Protein AF-A0A6B0GSR7-F1 (afdb_monomer)

Solvent-accessible surface area (backbone atoms only — not comparable to full-atom values): 5912 Å² total; per-residue (Å²): 140,74,85,78,80,79,63,86,74,67,84,73,48,64,22,47,52,44,49,49,55,50,51,63,72,41,44,71,61,50,71,72,44,55,73,72,54,35,59,56,53,57,53,46,54,59,42,24,59,81,37,13,78,63,29,48,80,53,43,91,80,49,49,64,62,48,34,51,53,37,30,51,52,56,48,52,56,50,48,55,54,50,51,57,51,48,53,53,49,52,53,52,48,54,54,55,64,70,72,68,73,136

Secondary structure (DSSP, 8-state):
-PPP---TTGGGSHHHHHHHHHHHHHHHHHHHS-HHHHHHHHHHHHHHHTTHHHHHTTTTT-SHHHHHHHHHHHHHHHHHHHHHHHHHHHHHHHHHHHT---

Nearest PDB structures (foldseek):
  7c61-assembly1_A  TM=3.006E-01  e=3.779E+00  Homo sapiens

Organism: NCBI:txid671145

Mean predicted aligned error: 10.05 Å

pLDDT: mean 81.15, std 16.08, range [39.75, 98.06]

Sequence (102 aa):
MTPENDDPTERTSDGTDAVRAVEDRWTPYRRALRRDDQYVFDRLFEYGEGHAAAIERLTHRSPVVPLFAAVDLEQEKRLDTLEARLDALEDDLNRTDGDGRP

Foldseek 3Di:
DDPDPPDPPPPLVQLLVLLVVVVVVCVVVLVPDDPVVNVVVVVLSVLSSVCSVVLNVVPPPHSPVVSVVSSVVVVVVVVVVVVVVVVVVVVVVCVVVVVPDD

Structure (mmCIF, N/CA/C/O backbone):
data_AF-A0A6B0GSR7-F1
#
_entry.id   AF-A0A6B0GSR7-F1
#
loop_
_atom_site.group_PDB
_atom_site.id
_atom_site.type_symbol
_atom_site.label_atom_id
_atom_site.label_alt_id
_atom_site.label_comp_id
_atom_site.label_asym_id
_atom_site.label_entity_id
_atom_site.label_seq_id
_atom_site.pdbx_PDB_ins_code
_atom_site.Cartn_x
_atom_site.Cartn_y
_atom_site.Cartn_z
_atom_site.occupancy
_atom_site.B_iso_or_equiv
_atom_site.auth_seq_id
_atom_site.auth_comp_id
_atom_site.auth_asym_id
_atom_site.auth_atom_id
_atom_site.pdbx_PDB_model_num
ATOM 1 N N . MET A 1 1 ? 12.811 -39.436 -28.121 1.00 39.75 1 MET A N 1
ATOM 2 C CA . MET A 1 1 ? 11.799 -38.951 -27.166 1.00 39.75 1 MET A CA 1
ATOM 3 C C . MET A 1 1 ? 12.378 -39.165 -25.780 1.00 39.75 1 MET A C 1
ATOM 5 O O . MET A 1 1 ? 12.241 -40.238 -25.212 1.00 39.75 1 MET A O 1
ATOM 9 N N . THR A 1 2 ? 13.178 -38.208 -25.331 1.00 41.84 2 THR A N 1
ATOM 1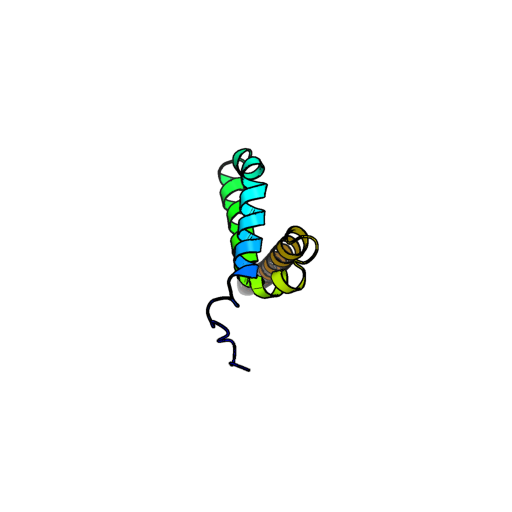0 C CA . THR A 1 2 ? 13.734 -38.147 -23.975 1.00 41.84 2 THR A CA 1
ATOM 11 C C . THR A 1 2 ? 12.823 -37.223 -23.173 1.00 41.84 2 THR A C 1
ATOM 13 O O . THR A 1 2 ? 12.408 -36.209 -23.735 1.00 41.84 2 THR A O 1
ATOM 16 N N . PRO A 1 3 ? 12.461 -37.554 -21.923 1.00 55.19 3 PRO A N 1
ATOM 17 C CA . PRO A 1 3 ? 11.730 -36.614 -21.096 1.00 55.19 3 PRO A CA 1
ATOM 18 C C . PRO A 1 3 ? 12.701 -35.492 -20.724 1.00 55.19 3 PRO A C 1
ATOM 20 O O . PRO A 1 3 ? 13.772 -35.742 -20.170 1.00 55.19 3 PRO A O 1
ATOM 23 N N . GLU A 1 4 ? 12.351 -34.278 -21.130 1.00 52.06 4 GLU A N 1
ATOM 24 C CA . GLU A 1 4 ? 13.010 -33.050 -20.709 1.00 52.06 4 GLU A CA 1
ATOM 25 C C . GLU A 1 4 ? 12.795 -32.932 -19.197 1.00 52.06 4 GLU A C 1
ATOM 27 O O . GLU A 1 4 ? 11.662 -32.980 -18.712 1.00 52.06 4 GLU A O 1
ATOM 32 N N . ASN A 1 5 ? 13.896 -32.915 -18.449 1.00 53.47 5 ASN A N 1
ATOM 33 C CA . ASN A 1 5 ? 13.876 -32.618 -17.027 1.00 53.47 5 ASN A CA 1
ATOM 34 C C . ASN A 1 5 ? 13.455 -31.154 -16.880 1.00 53.47 5 ASN A C 1
ATOM 36 O O . ASN A 1 5 ? 14.286 -30.272 -17.077 1.00 53.47 5 ASN A O 1
ATOM 40 N N . ASP A 1 6 ? 12.191 -30.914 -16.537 1.00 54.47 6 ASP A N 1
ATOM 41 C CA . ASP A 1 6 ? 11.772 -29.644 -15.947 1.00 54.47 6 ASP A CA 1
ATOM 42 C C . ASP A 1 6 ? 12.551 -29.474 -14.634 1.00 54.47 6 ASP A C 1
ATOM 44 O O . ASP A 1 6 ? 12.317 -30.204 -13.664 1.00 54.47 6 ASP A O 1
ATOM 48 N N . ASP A 1 7 ? 13.504 -28.544 -14.617 1.00 55.09 7 ASP A N 1
ATOM 49 C CA . ASP A 1 7 ? 14.213 -28.147 -13.407 1.00 55.09 7 ASP A CA 1
ATOM 50 C C . ASP A 1 7 ? 13.221 -27.443 -12.457 1.00 55.09 7 ASP A C 1
ATOM 52 O O . ASP A 1 7 ? 12.643 -26.413 -12.817 1.00 55.09 7 ASP A O 1
ATOM 56 N N . PRO A 1 8 ? 12.966 -27.960 -11.239 1.00 50.28 8 PRO A N 1
ATOM 57 C CA . PRO A 1 8 ? 11.966 -27.385 -10.337 1.00 50.28 8 PRO A CA 1
ATOM 58 C C . PRO A 1 8 ? 12.340 -25.989 -9.803 1.00 50.28 8 PRO A C 1
ATOM 60 O O . PRO A 1 8 ? 11.519 -25.362 -9.134 1.00 50.28 8 PRO A O 1
ATOM 63 N N . THR A 1 9 ? 13.544 -25.491 -10.094 1.00 52.56 9 THR A N 1
ATOM 64 C CA . THR A 1 9 ? 14.050 -24.185 -9.650 1.00 52.56 9 THR A CA 1
ATOM 65 C C . THR A 1 9 ? 13.671 -23.008 -10.557 1.00 52.56 9 THR A C 1
ATOM 67 O O . THR A 1 9 ? 13.717 -21.870 -10.094 1.00 52.56 9 THR A O 1
ATOM 70 N N . GLU A 1 10 ? 13.230 -23.240 -11.799 1.00 46.50 10 GLU A N 1
ATOM 71 C CA . GLU A 1 10 ? 12.897 -22.157 -12.746 1.00 46.50 10 GLU A CA 1
ATOM 72 C C . GLU A 1 10 ? 11.502 -21.534 -12.535 1.00 46.50 10 GLU A C 1
ATOM 74 O O . GLU A 1 10 ? 11.256 -20.410 -12.965 1.00 46.50 10 GLU A O 1
ATOM 79 N N . ARG A 1 11 ? 10.578 -22.201 -11.827 1.00 50.41 11 ARG A N 1
ATOM 80 C CA . ARG A 1 11 ? 9.168 -21.754 -11.726 1.00 50.41 11 ARG A CA 1
ATOM 81 C C . ARG A 1 11 ? 8.867 -20.667 -10.687 1.00 50.41 11 ARG A C 1
ATOM 83 O O . ARG A 1 11 ? 7.708 -20.293 -10.543 1.00 50.41 11 ARG A O 1
ATOM 90 N N . THR A 1 12 ? 9.860 -20.168 -9.954 1.00 53.03 12 THR A N 1
ATOM 91 C CA . THR A 1 12 ? 9.637 -19.183 -8.871 1.00 53.03 12 THR A CA 1
ATOM 92 C C . THR A 1 12 ? 10.370 -17.854 -9.071 1.00 53.03 12 THR A C 1
ATOM 94 O O . THR A 1 12 ? 10.227 -16.958 -8.242 1.00 53.03 12 THR A O 1
ATOM 97 N N . SER A 1 13 ? 11.153 -17.711 -10.147 1.00 60.41 13 SER A N 1
ATOM 98 C CA . SER A 1 13 ? 12.024 -16.543 -10.370 1.00 60.41 13 SER A CA 1
ATOM 99 C C . SER A 1 13 ? 11.315 -15.382 -11.076 1.00 60.41 13 SER A C 1
ATOM 101 O O . SER A 1 13 ? 11.537 -14.224 -10.730 1.00 60.41 13 SER A O 1
ATOM 103 N N . ASP A 1 14 ? 10.402 -15.673 -12.006 1.00 67.81 14 ASP A N 1
ATOM 104 C CA . ASP A 1 14 ? 9.953 -14.693 -13.008 1.00 67.81 14 ASP A CA 1
ATOM 105 C C . ASP A 1 14 ? 9.172 -13.506 -12.404 1.00 67.81 14 ASP A C 1
ATOM 107 O O . ASP A 1 14 ? 9.377 -12.347 -12.769 1.00 67.81 14 ASP A O 1
ATOM 111 N N . GLY A 1 15 ? 8.328 -13.760 -11.397 1.00 66.25 15 GLY A N 1
ATOM 112 C CA . GLY A 1 15 ? 7.581 -12.709 -10.697 1.00 66.25 15 GLY A CA 1
ATOM 113 C C . GLY A 1 15 ? 8.454 -11.792 -9.827 1.00 66.25 15 GLY A C 1
ATOM 114 O O . GLY A 1 15 ? 8.297 -10.573 -9.867 1.00 66.25 15 GLY A O 1
ATOM 115 N N . THR A 1 16 ? 9.396 -12.351 -9.063 1.00 80.25 16 THR A N 1
ATOM 116 C CA . THR A 1 16 ? 10.326 -11.568 -8.224 1.00 80.25 16 THR A CA 1
ATOM 117 C C . THR A 1 16 ? 11.305 -10.777 -9.087 1.00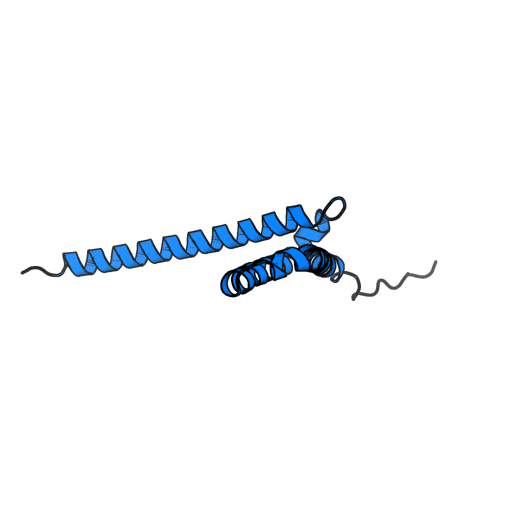 80.25 16 THR A C 1
ATOM 119 O O . THR A 1 16 ? 11.603 -9.618 -8.797 1.00 80.25 16 THR A O 1
ATOM 122 N N . ASP A 1 17 ? 11.766 -11.368 -10.189 1.00 82.88 17 ASP A N 1
ATOM 123 C CA . ASP A 1 17 ? 12.640 -10.690 -11.142 1.00 82.88 17 ASP A CA 1
ATOM 124 C C . ASP A 1 17 ? 11.908 -9.547 -11.860 1.00 82.88 17 ASP A C 1
ATOM 126 O O . ASP A 1 17 ? 12.487 -8.479 -12.070 1.00 82.88 17 ASP A O 1
ATOM 130 N N . ALA A 1 18 ? 10.608 -9.698 -12.137 1.00 81.44 18 ALA A N 1
ATOM 131 C CA . ALA A 1 18 ? 9.778 -8.610 -12.646 1.00 81.44 18 ALA A CA 1
ATOM 132 C C . ALA A 1 18 ? 9.638 -7.450 -11.641 1.00 81.44 18 ALA A C 1
ATOM 134 O O . ALA A 1 18 ? 9.703 -6.288 -12.048 1.00 81.44 18 ALA A O 1
ATOM 135 N N . VAL A 1 19 ? 9.485 -7.735 -10.342 1.00 84.25 19 VAL A N 1
ATOM 136 C CA . VAL A 1 19 ? 9.439 -6.704 -9.287 1.00 84.25 19 VAL A CA 1
ATOM 137 C C . VAL A 1 19 ? 10.767 -5.948 -9.211 1.00 84.25 19 VAL A C 1
ATOM 139 O O . VAL A 1 19 ? 10.766 -4.717 -9.276 1.00 84.25 19 VAL A O 1
ATOM 142 N N . ARG A 1 20 ? 11.897 -6.665 -9.188 1.00 86.06 20 ARG A N 1
ATOM 143 C CA . ARG A 1 20 ? 13.246 -6.067 -9.199 1.00 86.06 20 ARG A CA 1
ATOM 144 C C . ARG A 1 20 ? 13.493 -5.208 -10.434 1.00 86.06 20 ARG A C 1
ATOM 146 O O . ARG A 1 20 ? 14.001 -4.098 -10.326 1.00 86.06 20 ARG A O 1
ATOM 153 N N . ALA A 1 21 ? 13.067 -5.672 -11.609 1.00 86.31 21 ALA A N 1
ATOM 154 C CA . ALA A 1 21 ? 13.194 -4.906 -12.845 1.00 86.31 21 ALA A CA 1
ATOM 155 C C . ALA A 1 21 ? 12.404 -3.584 -12.798 1.00 86.31 21 ALA A C 1
ATOM 157 O O . ALA A 1 21 ? 12.834 -2.573 -13.367 1.00 86.31 21 ALA A O 1
ATOM 158 N N . VAL A 1 22 ? 11.251 -3.562 -12.117 1.00 86.12 22 VAL A N 1
ATOM 159 C CA . VAL A 1 22 ? 10.525 -2.313 -11.860 1.00 86.12 22 VAL A CA 1
ATOM 160 C C . VAL A 1 22 ? 11.272 -1.457 -10.837 1.00 86.12 22 VAL A C 1
ATOM 162 O O . VAL A 1 22 ? 11.451 -0.270 -11.093 1.00 86.12 22 VAL A O 1
ATOM 165 N N . GLU A 1 23 ? 11.754 -2.023 -9.734 1.00 89.38 23 GLU A N 1
ATOM 166 C CA . GLU A 1 23 ? 12.510 -1.293 -8.705 1.00 89.38 23 GLU A CA 1
ATOM 167 C C . GLU A 1 23 ? 13.739 -0.574 -9.288 1.00 89.38 23 GLU A C 1
ATOM 169 O O . GLU A 1 23 ? 13.908 0.643 -9.129 1.00 89.38 23 GLU A O 1
ATOM 174 N N . ASP A 1 24 ? 14.538 -1.289 -10.082 1.00 90.62 24 ASP A N 1
ATOM 175 C CA . ASP A 1 24 ? 15.718 -0.755 -10.762 1.00 90.62 24 ASP A CA 1
ATOM 176 C C . ASP A 1 24 ? 15.365 0.447 -11.646 1.00 90.62 24 ASP A C 1
ATOM 178 O O . ASP A 1 24 ? 16.035 1.488 -11.612 1.00 90.62 24 ASP A O 1
ATOM 182 N N . ARG A 1 25 ? 14.256 0.356 -12.392 1.00 90.50 25 ARG A N 1
ATOM 183 C CA . ARG A 1 25 ? 13.781 1.438 -13.267 1.00 90.50 25 ARG A CA 1
ATOM 184 C C . ARG A 1 25 ? 13.406 2.702 -12.489 1.00 90.50 25 ARG A C 1
ATOM 186 O O . ARG A 1 25 ? 13.526 3.803 -13.029 1.00 90.50 25 ARG A O 1
ATOM 193 N N . TRP A 1 26 ? 12.968 2.566 -11.239 1.00 92.94 26 TRP A N 1
ATOM 194 C CA . TRP A 1 26 ? 12.548 3.683 -10.389 1.00 92.94 26 TRP A CA 1
ATOM 195 C C . TRP A 1 26 ? 13.659 4.223 -9.480 1.00 92.94 26 TRP A C 1
ATOM 197 O O . TRP A 1 26 ? 13.471 5.249 -8.822 1.00 92.94 26 TRP A O 1
ATOM 207 N N . THR A 1 27 ? 14.854 3.629 -9.505 1.00 94.00 27 THR A N 1
ATOM 208 C CA . THR A 1 27 ? 16.016 4.102 -8.736 1.00 94.00 27 THR A CA 1
ATOM 209 C C . THR A 1 27 ? 16.302 5.610 -8.894 1.00 94.00 27 THR A C 1
ATOM 211 O O . THR A 1 27 ? 16.558 6.269 -7.881 1.00 94.00 27 THR A O 1
ATOM 214 N N . PRO A 1 28 ? 16.246 6.225 -10.099 1.00 96.50 28 PRO A N 1
ATOM 215 C CA . PRO A 1 28 ? 16.449 7.670 -10.239 1.00 96.50 28 PRO A CA 1
ATOM 216 C C . PRO A 1 28 ? 15.391 8.505 -9.506 1.00 96.50 28 PRO A C 1
ATOM 218 O O . PRO A 1 28 ? 15.735 9.506 -8.882 1.00 96.50 28 PRO A O 1
ATOM 221 N N . TYR A 1 29 ? 14.126 8.072 -9.543 1.00 93.00 29 TYR A N 1
ATOM 222 C CA . TYR A 1 29 ? 13.031 8.714 -8.815 1.00 93.00 29 TYR A CA 1
ATOM 223 C C . TYR A 1 29 ? 13.254 8.609 -7.305 1.00 93.00 29 TYR A C 1
ATOM 225 O O . TYR A 1 29 ? 13.275 9.626 -6.616 1.00 93.00 29 TYR A O 1
ATOM 233 N N . ARG A 1 30 ? 13.549 7.400 -6.809 1.00 95.12 30 ARG A N 1
ATOM 234 C CA . ARG A 1 30 ? 13.867 7.144 -5.398 1.00 95.12 30 ARG A CA 1
ATOM 235 C C . ARG A 1 30 ? 14.981 8.060 -4.885 1.00 95.12 30 ARG A C 1
ATOM 237 O O . ARG A 1 30 ? 14.869 8.632 -3.808 1.00 95.12 30 ARG A O 1
ATOM 244 N N . ARG A 1 31 ? 16.058 8.241 -5.655 1.00 96.25 31 ARG A N 1
ATOM 245 C CA . ARG A 1 31 ? 17.193 9.104 -5.267 1.00 96.25 31 ARG A CA 1
ATOM 246 C C . ARG A 1 31 ? 16.828 10.585 -5.142 1.00 96.25 31 ARG A C 1
ATOM 248 O O . ARG A 1 31 ? 17.521 11.300 -4.425 1.00 96.25 31 ARG A O 1
ATOM 255 N N . ALA A 1 32 ? 15.780 11.041 -5.826 1.00 97.44 32 ALA A N 1
ATOM 256 C CA . ALA A 1 32 ? 15.295 12.417 -5.738 1.00 97.44 32 ALA A CA 1
ATOM 257 C C . ALA A 1 32 ? 14.379 12.663 -4.523 1.00 97.44 32 ALA A C 1
ATOM 259 O O . ALA A 1 32 ? 14.124 13.817 -4.178 1.00 97.44 32 ALA A O 1
ATOM 260 N N . LEU A 1 33 ? 13.892 11.603 -3.869 1.00 96.56 33 LEU A N 1
ATOM 261 C CA . LEU A 1 33 ? 13.031 11.697 -2.691 1.00 96.56 33 LEU A CA 1
ATOM 262 C C . LEU A 1 33 ? 13.808 12.118 -1.437 1.00 96.56 33 LEU A C 1
ATOM 264 O O . LEU A 1 33 ? 15.004 11.834 -1.290 1.00 96.56 33 LEU A O 1
ATOM 268 N N . ARG A 1 34 ? 13.098 12.738 -0.483 1.00 97.69 34 ARG A N 1
ATOM 269 C CA . ARG A 1 34 ? 13.617 12.942 0.878 1.00 97.69 34 ARG A CA 1
ATOM 270 C C . ARG A 1 34 ? 13.878 11.591 1.537 1.00 97.69 34 ARG A C 1
ATOM 272 O O . ARG A 1 34 ? 13.274 10.588 1.179 1.00 97.69 34 ARG A O 1
ATOM 279 N N . ARG A 1 35 ? 14.760 11.566 2.536 1.00 94.94 35 ARG A N 1
ATOM 280 C CA . ARG A 1 35 ? 15.150 10.322 3.215 1.00 94.94 35 ARG A CA 1
ATOM 281 C C . ARG A 1 35 ? 13.951 9.563 3.803 1.00 94.94 35 ARG A C 1
ATOM 283 O O . ARG A 1 35 ? 13.890 8.352 3.647 1.00 94.94 35 ARG A O 1
ATOM 290 N N . ASP A 1 36 ? 13.000 10.267 4.412 1.00 94.38 36 ASP A N 1
ATOM 291 C CA . ASP A 1 36 ? 11.793 9.646 4.980 1.00 94.38 36 ASP A CA 1
ATOM 292 C C . ASP A 1 36 ? 10.899 9.044 3.888 1.00 94.38 36 ASP A C 1
ATOM 294 O O . ASP A 1 36 ? 10.433 7.912 4.015 1.00 94.38 36 ASP A O 1
ATOM 298 N N . ASP A 1 37 ? 10.756 9.751 2.766 1.00 95.50 37 ASP A N 1
ATOM 299 C CA . ASP A 1 37 ? 9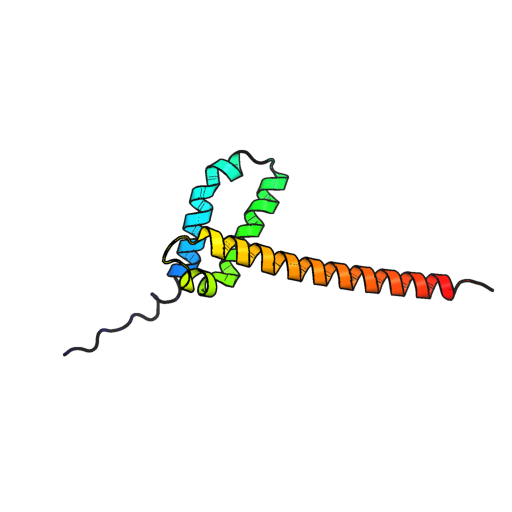.996 9.285 1.606 1.00 95.50 37 ASP A CA 1
ATOM 300 C C . ASP A 1 37 ? 10.671 8.085 0.923 1.00 95.50 37 ASP A C 1
ATOM 302 O O . ASP A 1 37 ? 9.978 7.210 0.416 1.00 95.50 37 ASP A O 1
ATOM 306 N N . GLN A 1 38 ? 12.007 7.984 0.953 1.00 95.19 38 GLN A N 1
ATOM 307 C CA . GLN A 1 38 ? 12.722 6.796 0.464 1.00 95.19 38 GLN A CA 1
ATOM 308 C C . GLN A 1 38 ? 12.357 5.548 1.271 1.00 95.19 38 GLN A C 1
ATOM 310 O O . GLN A 1 38 ? 12.083 4.513 0.679 1.00 95.19 38 GLN A O 1
ATOM 315 N N . TYR A 1 39 ? 12.284 5.647 2.603 1.00 93.81 39 TYR A N 1
ATOM 316 C CA . TYR A 1 39 ? 11.869 4.514 3.439 1.00 93.81 39 TYR A CA 1
ATOM 317 C C . TYR A 1 39 ? 10.412 4.104 3.185 1.00 93.81 39 TYR A C 1
ATOM 319 O O . TYR A 1 39 ? 10.072 2.926 3.258 1.00 93.81 39 TYR A O 1
ATOM 327 N N . VAL A 1 40 ? 9.526 5.067 2.906 1.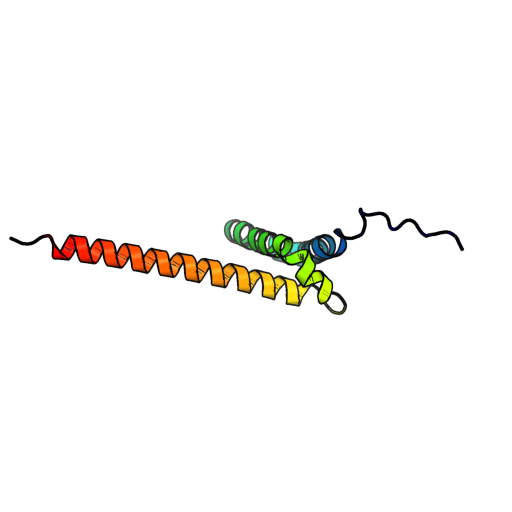00 92.38 40 VAL A N 1
ATOM 328 C CA . VAL A 1 40 ? 8.142 4.763 2.513 1.00 92.38 40 VAL A CA 1
ATOM 329 C C . VAL A 1 40 ? 8.111 4.083 1.147 1.00 92.38 40 VAL A C 1
ATOM 331 O O . VAL A 1 40 ? 7.396 3.098 0.992 1.00 92.38 40 VAL A O 1
ATOM 334 N N . PHE A 1 41 ? 8.898 4.583 0.196 1.00 93.00 41 PHE A N 1
ATOM 335 C CA . PHE A 1 41 ? 8.991 4.057 -1.160 1.00 93.00 41 PHE A CA 1
ATOM 336 C C . PHE A 1 41 ? 9.510 2.615 -1.195 1.00 93.00 41 PHE A C 1
ATOM 338 O O . PHE A 1 41 ? 8.914 1.784 -1.871 1.00 93.00 41 PHE A O 1
ATOM 345 N N . ASP A 1 42 ? 10.553 2.297 -0.423 1.00 91.94 42 ASP A N 1
ATOM 346 C CA . ASP A 1 42 ? 11.131 0.946 -0.357 1.00 91.94 42 ASP A CA 1
ATOM 347 C C . ASP A 1 42 ? 10.091 -0.093 0.100 1.00 91.94 42 ASP A C 1
ATOM 349 O O . ASP A 1 42 ? 9.963 -1.160 -0.498 1.00 91.94 42 ASP A O 1
ATOM 353 N N . ARG A 1 43 ? 9.242 0.263 1.077 1.00 89.75 43 ARG A N 1
ATOM 354 C CA . ARG A 1 43 ? 8.154 -0.614 1.551 1.00 89.75 43 ARG A CA 1
ATOM 355 C C . ARG A 1 43 ? 7.106 -0.939 0.489 1.00 89.75 43 ARG A C 1
ATOM 357 O O . ARG A 1 43 ? 6.394 -1.926 0.633 1.00 89.75 43 ARG A O 1
ATOM 364 N N . LEU A 1 44 ? 6.976 -0.134 -0.568 1.00 89.75 44 LEU A N 1
ATOM 365 C CA . LEU A 1 44 ? 6.033 -0.441 -1.647 1.00 89.75 44 LEU A CA 1
ATOM 366 C C . LEU A 1 44 ? 6.453 -1.714 -2.396 1.00 89.75 44 LEU A C 1
ATOM 368 O O . LEU A 1 44 ? 5.605 -2.516 -2.772 1.0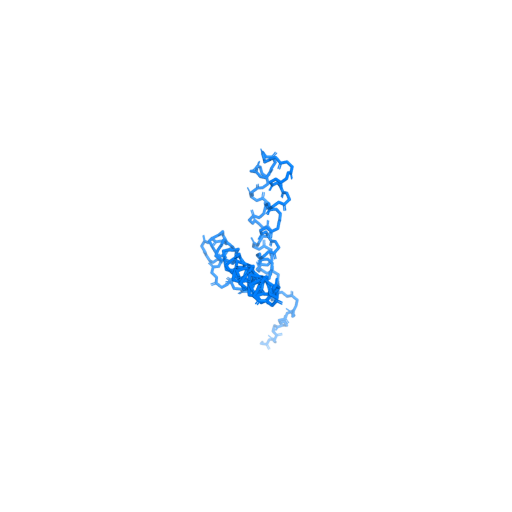0 89.75 44 LEU A O 1
ATOM 372 N N . PHE A 1 45 ? 7.756 -1.939 -2.568 1.00 86.75 45 PHE A N 1
ATOM 373 C CA . PHE A 1 45 ? 8.261 -3.119 -3.273 1.00 86.75 45 PHE A CA 1
ATOM 374 C C . PHE A 1 45 ? 8.179 -4.388 -2.417 1.00 86.75 45 PHE A C 1
ATOM 376 O O . PHE A 1 45 ? 7.934 -5.459 -2.970 1.00 86.75 45 PHE A O 1
ATOM 383 N N . GLU A 1 46 ? 8.229 -4.266 -1.085 1.00 87.00 46 GLU A N 1
ATOM 384 C CA . GLU A 1 46 ? 7.958 -5.375 -0.151 1.00 87.00 46 GLU A CA 1
ATOM 385 C C . GLU A 1 46 ? 6.542 -5.955 -0.347 1.00 87.00 46 GLU A C 1
ATOM 387 O O . GLU A 1 46 ? 6.353 -7.172 -0.311 1.00 87.00 46 GLU A O 1
ATOM 392 N N . TYR A 1 47 ? 5.541 -5.106 -0.624 1.00 82.38 47 TYR A N 1
ATOM 393 C CA . TYR A 1 47 ? 4.190 -5.571 -0.967 1.00 82.38 47 TYR A CA 1
ATOM 394 C C . TYR A 1 47 ? 4.158 -6.292 -2.320 1.00 82.38 47 TYR A C 1
ATOM 396 O O . TYR A 1 47 ? 3.440 -7.276 -2.479 1.00 82.38 47 TYR A O 1
ATOM 404 N N . GLY A 1 48 ? 4.966 -5.850 -3.285 1.00 77.00 48 GLY A N 1
ATOM 405 C CA . GLY A 1 48 ? 5.094 -6.490 -4.593 1.00 77.00 48 GLY A CA 1
ATOM 406 C C . GLY A 1 48 ? 5.646 -7.913 -4.535 1.00 77.00 48 GLY A C 1
ATOM 407 O O . GLY A 1 48 ? 5.126 -8.794 -5.221 1.00 77.00 48 GLY A O 1
ATOM 408 N N . GLU A 1 49 ? 6.653 -8.160 -3.692 1.00 75.94 49 GLU A N 1
ATOM 409 C CA . GLU A 1 49 ? 7.266 -9.489 -3.539 1.00 75.94 49 GLU A CA 1
ATOM 410 C C . GLU A 1 49 ? 6.252 -10.550 -3.073 1.00 75.94 49 GLU A C 1
ATOM 412 O O . GLU A 1 49 ? 6.243 -11.670 -3.587 1.00 75.94 49 GLU A O 1
ATOM 417 N N . GLY A 1 50 ? 5.323 -10.188 -2.180 1.00 79.75 50 GLY A N 1
ATOM 418 C CA . GLY A 1 50 ? 4.242 -11.077 -1.729 1.00 79.75 50 GLY A CA 1
ATOM 419 C C . GLY A 1 50 ? 3.226 -11.452 -2.818 1.00 79.75 50 GLY A C 1
ATOM 420 O O . GLY A 1 50 ? 2.502 -12.439 -2.673 1.00 79.75 50 GLY A O 1
ATOM 421 N N . HIS A 1 51 ? 3.190 -10.703 -3.925 1.00 80.06 51 HIS A N 1
ATOM 422 C CA . HIS A 1 51 ? 2.253 -10.877 -5.043 1.00 80.06 51 HIS A CA 1
ATOM 423 C C . HIS A 1 51 ? 2.940 -11.264 -6.361 1.00 80.06 51 HIS A C 1
ATOM 425 O O . HIS A 1 51 ? 2.297 -11.260 -7.412 1.00 80.06 51 HIS A O 1
ATOM 431 N N . ALA A 1 52 ? 4.214 -11.665 -6.322 1.00 78.94 52 ALA A N 1
ATOM 432 C CA . ALA A 1 52 ? 5.013 -12.042 -7.493 1.00 78.94 52 ALA A CA 1
ATOM 433 C C . ALA A 1 52 ? 4.288 -13.016 -8.451 1.00 78.94 52 ALA A C 1
ATOM 435 O O . ALA A 1 52 ? 4.235 -12.777 -9.656 1.00 78.94 52 ALA A O 1
ATOM 436 N N . ALA A 1 53 ? 3.632 -14.055 -7.920 1.00 74.12 53 ALA A N 1
ATOM 437 C CA . ALA A 1 53 ? 2.888 -15.036 -8.722 1.00 74.12 53 ALA A CA 1
ATOM 438 C C . ALA A 1 53 ? 1.621 -14.464 -9.396 1.00 74.12 53 ALA A C 1
ATOM 440 O O . ALA A 1 53 ? 1.156 -14.982 -10.413 1.00 74.12 53 ALA A O 1
ATOM 441 N N . ALA A 1 54 ? 1.024 -13.410 -8.831 1.00 74.69 54 ALA A N 1
ATOM 442 C CA . ALA A 1 54 ? -0.105 -12.705 -9.437 1.00 74.69 54 ALA A CA 1
ATOM 443 C C . ALA A 1 54 ? 0.370 -11.711 -10.507 1.00 74.69 54 ALA A C 1
ATOM 445 O O . ALA A 1 54 ? -0.274 -11.576 -11.548 1.00 74.69 54 ALA A O 1
ATOM 446 N N . ILE A 1 55 ? 1.517 -11.069 -10.268 1.00 71.75 55 ILE A N 1
ATOM 447 C CA . ILE A 1 55 ? 2.180 -10.161 -11.206 1.00 71.75 55 ILE A CA 1
ATOM 448 C C . ILE A 1 5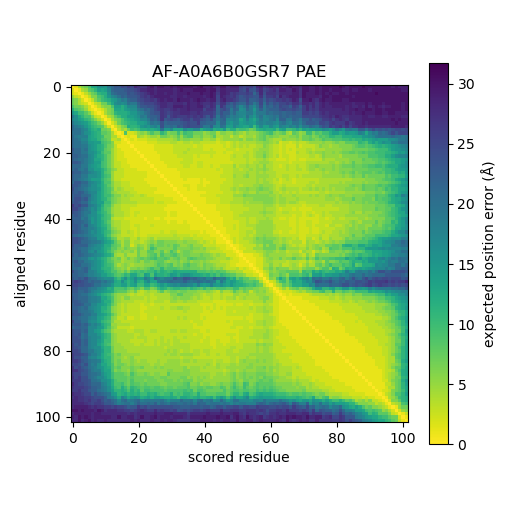5 ? 2.584 -10.918 -12.474 1.00 71.75 55 ILE A C 1
ATOM 450 O O . ILE A 1 55 ? 2.193 -10.498 -13.562 1.00 71.75 55 ILE A O 1
ATOM 454 N N . GLU A 1 56 ? 3.239 -12.077 -12.335 1.00 70.88 56 GLU A N 1
ATOM 455 C CA . GLU A 1 56 ? 3.689 -12.949 -13.435 1.00 70.88 56 GLU A CA 1
ATOM 456 C C . GLU A 1 56 ? 2.579 -13.255 -14.456 1.00 70.88 56 GLU A C 1
ATOM 458 O O . GLU A 1 56 ? 2.774 -13.147 -15.669 1.00 70.88 56 GLU A O 1
ATOM 463 N N . ARG A 1 57 ? 1.358 -13.527 -13.975 1.00 69.56 57 ARG A N 1
ATOM 464 C CA . ARG A 1 57 ? 0.186 -13.821 -14.823 1.00 69.56 57 ARG A CA 1
ATOM 465 C C . ARG A 1 57 ? -0.201 -12.672 -15.759 1.00 69.56 57 ARG A C 1
ATOM 467 O O . ARG A 1 57 ? -0.902 -12.900 -16.743 1.00 69.56 57 ARG A O 1
ATOM 474 N N . LEU A 1 58 ? 0.228 -11.447 -15.457 1.00 69.44 58 LEU A N 1
ATOM 475 C CA . LEU A 1 58 ? -0.091 -10.225 -16.197 1.00 69.44 58 LEU A CA 1
ATOM 476 C C . LEU A 1 58 ? 1.138 -9.627 -16.915 1.00 69.44 58 LEU A C 1
ATOM 478 O O . LEU A 1 58 ? 0.987 -8.695 -17.713 1.00 69.44 58 LEU A O 1
ATOM 482 N N . THR A 1 59 ? 2.340 -10.185 -16.708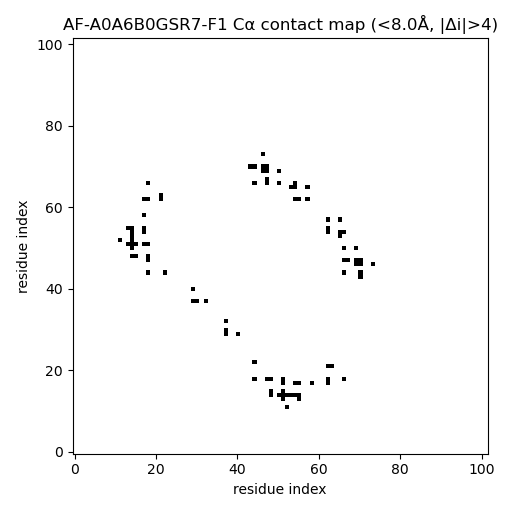 1.00 61.69 59 THR A N 1
ATOM 483 C CA . THR A 1 59 ? 3.640 -9.624 -17.139 1.00 61.69 59 THR A CA 1
ATOM 484 C C . THR A 1 59 ? 3.864 -9.586 -18.658 1.00 61.69 59 THR A C 1
ATOM 486 O O . THR A 1 59 ? 4.836 -8.998 -19.119 1.00 61.69 59 THR A O 1
ATOM 489 N N . HIS A 1 60 ? 2.942 -10.076 -19.494 1.00 58.94 60 HIS A N 1
ATOM 490 C CA . HIS A 1 60 ? 3.126 -10.034 -20.954 1.00 58.94 60 HIS A CA 1
ATOM 491 C C . HIS A 1 60 ? 3.093 -8.617 -21.571 1.00 58.94 60 HIS A C 1
ATOM 493 O O . HIS A 1 60 ? 3.404 -8.474 -22.752 1.00 58.94 60 HIS A O 1
ATOM 499 N N . ARG A 1 61 ? 2.718 -7.554 -20.832 1.00 62.44 61 ARG A N 1
ATOM 500 C CA . ARG A 1 61 ? 2.723 -6.173 -21.377 1.00 62.44 61 ARG A CA 1
ATOM 501 C C . ARG A 1 61 ? 3.345 -5.096 -20.490 1.00 62.44 61 ARG A C 1
ATOM 503 O O . ARG A 1 61 ? 3.854 -4.121 -21.035 1.00 62.44 61 ARG A O 1
ATOM 510 N N . SER A 1 62 ? 3.289 -5.221 -19.164 1.00 73.31 62 SER A N 1
ATOM 511 C CA . SER A 1 62 ? 3.962 -4.310 -18.225 1.00 73.31 62 SER A CA 1
ATOM 512 C C . SER A 1 62 ? 3.811 -4.825 -16.787 1.00 73.31 62 SER A C 1
ATOM 514 O O . SER A 1 62 ? 2.674 -4.920 -16.325 1.00 73.31 62 SER A O 1
ATOM 516 N N . PRO A 1 63 ? 4.902 -5.092 -16.049 1.00 77.25 63 PRO A N 1
ATOM 517 C CA . PRO A 1 63 ? 4.837 -5.496 -14.639 1.00 77.25 63 PRO A CA 1
ATOM 518 C C . PRO A 1 63 ? 4.484 -4.341 -13.685 1.00 77.25 63 PRO A C 1
ATOM 520 O O . PRO A 1 63 ? 4.149 -4.567 -12.528 1.00 77.25 63 PRO A O 1
ATOM 523 N N . VAL A 1 64 ? 4.510 -3.092 -14.163 1.00 83.38 64 VAL A N 1
ATOM 524 C CA . VAL A 1 64 ? 4.275 -1.897 -13.335 1.00 83.38 64 VAL A CA 1
ATOM 525 C C . VAL A 1 64 ? 2.828 -1.814 -12.838 1.00 83.38 64 VAL A C 1
ATOM 527 O O . VAL A 1 64 ? 2.589 -1.507 -11.677 1.00 83.38 64 VAL A O 1
ATOM 530 N N . VAL A 1 65 ? 1.854 -2.087 -13.711 1.00 84.12 65 VAL A N 1
ATOM 531 C CA . VAL A 1 65 ? 0.423 -2.023 -13.366 1.00 84.12 65 VAL A CA 1
ATOM 532 C C . VAL A 1 65 ? 0.038 -3.059 -12.301 1.00 84.12 65 VAL A C 1
ATOM 534 O O . VAL A 1 65 ? -0.558 -2.662 -11.302 1.00 84.12 65 VAL A O 1
ATOM 537 N N . PRO A 1 66 ? 0.369 -4.357 -12.450 1.00 83.62 66 PRO A N 1
ATOM 538 C CA . PRO A 1 66 ? 0.044 -5.338 -11.420 1.00 83.62 66 PRO A CA 1
ATOM 539 C C . PRO A 1 66 ? 0.835 -5.132 -10.121 1.00 83.62 66 PRO A C 1
ATOM 541 O O . PRO A 1 66 ? 0.290 -5.409 -9.058 1.00 83.62 66 PRO A O 1
ATOM 544 N N . LEU A 1 67 ? 2.061 -4.590 -10.176 1.00 86.12 67 LEU A N 1
ATOM 545 C CA . LEU A 1 67 ? 2.790 -4.192 -8.969 1.00 86.12 67 LEU A CA 1
ATOM 546 C C . LEU A 1 67 ? 2.025 -3.118 -8.184 1.00 86.12 67 LEU A C 1
ATOM 548 O O . LEU A 1 67 ? 1.794 -3.289 -6.992 1.00 86.12 67 LEU A O 1
ATOM 552 N N . PHE A 1 68 ? 1.594 -2.036 -8.839 1.00 87.81 68 PHE A N 1
ATOM 553 C CA . PHE A 1 68 ? 0.835 -0.988 -8.150 1.00 87.81 68 PHE A CA 1
ATOM 554 C C . PHE A 1 68 ? -0.524 -1.480 -7.646 1.00 87.81 68 PHE A C 1
ATOM 556 O O . PHE A 1 68 ? -0.913 -1.123 -6.543 1.00 87.81 68 PHE A O 1
ATOM 563 N N . ALA A 1 69 ? -1.202 -2.370 -8.377 1.00 88.62 69 ALA A N 1
ATOM 564 C CA . ALA A 1 69 ? -2.436 -2.984 -7.887 1.00 88.62 69 ALA A CA 1
ATOM 565 C C . ALA A 1 69 ? -2.214 -3.831 -6.616 1.00 88.62 69 ALA A C 1
ATOM 567 O O . ALA A 1 69 ? -3.054 -3.823 -5.719 1.00 88.62 69 ALA A O 1
ATOM 568 N N . ALA A 1 70 ? -1.090 -4.551 -6.521 1.00 87.75 70 ALA A N 1
ATOM 569 C CA . ALA A 1 70 ? -0.720 -5.288 -5.314 1.00 87.75 70 ALA A CA 1
ATOM 570 C C . ALA A 1 70 ? -0.415 -4.347 -4.137 1.00 87.75 70 ALA A C 1
ATOM 572 O O . ALA A 1 70 ? -0.858 -4.598 -3.018 1.00 87.75 70 ALA A O 1
ATOM 573 N N . VAL A 1 71 ? 0.295 -3.245 -4.401 1.00 91.12 71 VAL A N 1
ATOM 574 C CA . VAL A 1 71 ? 0.565 -2.194 -3.410 1.00 91.12 71 VAL A CA 1
ATOM 575 C C . VAL A 1 71 ? -0.734 -1.598 -2.873 1.00 91.12 71 VAL A C 1
ATOM 577 O O . VAL A 1 71 ? -0.910 -1.561 -1.657 1.00 91.12 71 VAL A O 1
ATOM 580 N N . ASP A 1 72 ? -1.647 -1.186 -3.754 1.00 93.00 72 ASP A N 1
ATOM 581 C CA . ASP A 1 72 ? -2.937 -0.608 -3.366 1.00 93.00 72 ASP A CA 1
ATOM 582 C C . ASP A 1 72 ? -3.745 -1.607 -2.523 1.00 93.00 72 ASP A C 1
ATOM 584 O O . ASP A 1 72 ? -4.271 -1.253 -1.472 1.00 93.00 72 ASP A O 1
ATOM 588 N N . LEU A 1 73 ? -3.770 -2.888 -2.908 1.00 92.75 73 LEU A N 1
ATOM 589 C CA . LEU A 1 73 ? -4.480 -3.928 -2.158 1.00 92.75 73 LEU A CA 1
ATOM 590 C C . LEU A 1 73 ? -3.941 -4.112 -0.729 1.00 92.75 73 LEU A C 1
ATOM 592 O O . LEU A 1 73 ? -4.722 -4.282 0.208 1.00 92.75 73 LEU A O 1
ATOM 596 N N . GLU A 1 74 ? -2.620 -4.115 -0.541 1.00 93.31 74 GLU A N 1
ATOM 597 C CA . GLU A 1 74 ? -2.025 -4.225 0.797 1.00 93.31 74 GLU A CA 1
ATOM 598 C C . GLU A 1 74 ? -2.213 -2.947 1.625 1.00 93.31 74 GLU A C 1
ATOM 600 O O . GLU A 1 74 ? -2.332 -3.009 2.853 1.00 93.31 74 GLU A O 1
ATOM 605 N N . GLN A 1 75 ? -2.293 -1.788 0.969 1.00 93.75 75 GLN A N 1
ATOM 606 C CA . GLN A 1 75 ? -2.623 -0.529 1.628 1.00 93.75 75 GLN A CA 1
ATOM 607 C C . GLN A 1 75 ? -4.076 -0.501 2.112 1.00 93.75 75 GLN A C 1
ATOM 609 O O . GLN A 1 75 ? -4.286 -0.163 3.275 1.00 93.75 75 GLN A O 1
ATOM 614 N N . GLU A 1 76 ? -5.043 -0.939 1.303 1.00 96.75 76 GLU A N 1
ATOM 615 C CA . GLU A 1 76 ? -6.454 -1.051 1.711 1.00 96.75 76 GLU A CA 1
ATOM 616 C C . GLU A 1 76 ? -6.614 -1.971 2.931 1.00 96.75 76 GLU A C 1
ATOM 618 O O . GLU A 1 76 ? -7.171 -1.566 3.947 1.00 96.75 76 GLU A O 1
ATOM 623 N N . LYS A 1 77 ? -5.994 -3.162 2.926 1.00 94.19 77 LYS A N 1
ATOM 624 C CA . LYS A 1 77 ? -6.012 -4.069 4.096 1.00 94.19 77 LYS A CA 1
ATOM 625 C C . LYS A 1 77 ? -5.445 -3.421 5.361 1.00 94.19 77 LYS A C 1
ATOM 627 O O . LYS A 1 77 ? -5.886 -3.698 6.483 1.00 94.19 77 LYS A O 1
ATOM 632 N N . ARG A 1 78 ? -4.400 -2.605 5.201 1.00 94.06 78 ARG A N 1
ATOM 633 C CA . ARG A 1 78 ? -3.778 -1.888 6.315 1.00 94.06 78 ARG A CA 1
ATOM 634 C C . ARG A 1 78 ? -4.683 -0.769 6.824 1.00 94.06 78 ARG A C 1
ATOM 636 O O . ARG A 1 78 ? -4.710 -0.570 8.037 1.00 94.06 78 ARG A O 1
ATOM 643 N N . LEU A 1 79 ? -5.388 -0.066 5.939 1.00 97.06 79 LEU A N 1
ATOM 644 C CA . LEU A 1 79 ? -6.393 0.931 6.308 1.00 97.06 79 LEU A CA 1
ATOM 645 C C . LEU A 1 79 ? -7.532 0.274 7.089 1.00 97.06 79 LEU A C 1
ATOM 647 O O . LEU A 1 79 ? -7.725 0.662 8.236 1.00 97.06 79 LEU A O 1
ATOM 651 N N . ASP A 1 80 ? -8.131 -0.805 6.574 1.00 97.38 80 ASP A N 1
ATOM 652 C CA . ASP A 1 80 ? -9.182 -1.571 7.269 1.00 97.38 80 ASP A CA 1
ATOM 653 C C . ASP A 1 80 ? -8.750 -1.973 8.692 1.00 97.38 80 ASP A C 1
ATOM 655 O O . ASP A 1 80 ? -9.489 -1.848 9.669 1.00 97.38 80 ASP A O 1
ATOM 659 N N . THR A 1 81 ? -7.505 -2.441 8.834 1.00 97.38 81 THR A N 1
ATOM 660 C CA . THR A 1 81 ? -6.947 -2.834 10.137 1.00 97.38 81 THR A CA 1
ATOM 661 C C . THR A 1 81 ? -6.797 -1.642 11.084 1.00 97.38 81 THR A C 1
ATOM 663 O O . THR A 1 81 ? -6.967 -1.786 12.295 1.00 97.38 81 THR A O 1
ATOM 666 N N . LEU A 1 82 ? -6.405 -0.477 10.568 1.00 97.88 82 LEU A N 1
ATOM 667 C CA . LEU A 1 82 ? -6.256 0.734 11.372 1.00 97.88 82 LEU A CA 1
ATOM 668 C C . LEU A 1 82 ? -7.617 1.302 11.770 1.00 97.88 82 LEU A C 1
ATOM 670 O O . LEU A 1 82 ? -7.770 1.669 12.931 1.00 97.88 82 LEU A O 1
ATOM 674 N N . GLU A 1 83 ? -8.585 1.315 10.858 1.00 98.06 83 GLU A N 1
ATOM 675 C CA . GLU A 1 83 ? -9.968 1.726 11.116 1.00 98.06 83 GLU A CA 1
ATOM 676 C C . GLU A 1 83 ? -10.593 0.857 12.209 1.00 98.06 83 GLU A C 1
ATOM 678 O O . GLU A 1 83 ? -10.986 1.378 13.247 1.00 98.06 83 GLU A O 1
ATOM 683 N N . ALA A 1 84 ? -10.513 -0.472 12.088 1.00 97.56 84 ALA A N 1
ATOM 684 C CA . ALA A 1 84 ? -11.023 -1.383 13.116 1.00 97.56 84 ALA A CA 1
ATOM 685 C C . ALA A 1 84 ? -10.367 -1.179 14.497 1.00 97.56 84 ALA A C 1
ATOM 687 O O . ALA A 1 84 ? -10.992 -1.380 15.540 1.00 97.56 84 ALA A O 1
ATOM 688 N N . ARG A 1 85 ? -9.083 -0.796 14.531 1.00 97.56 85 ARG A N 1
ATOM 689 C CA . ARG A 1 85 ? -8.382 -0.480 15.786 1.00 97.56 85 ARG A CA 1
ATOM 690 C C . ARG A 1 85 ? -8.803 0.864 16.364 1.00 97.56 85 ARG A C 1
ATOM 692 O O . ARG A 1 85 ? -8.811 0.986 17.585 1.00 97.56 85 ARG A O 1
ATOM 699 N N . LEU A 1 86 ? -9.082 1.857 15.522 1.00 97.81 86 LEU A N 1
ATOM 700 C CA . LEU A 1 86 ? -9.614 3.142 15.963 1.00 97.81 86 LEU A CA 1
ATOM 701 C C . LEU A 1 86 ? -11.007 2.949 16.556 1.00 97.81 86 LEU A C 1
ATOM 703 O O . LEU A 1 86 ? -11.197 3.337 17.702 1.00 97.81 86 LEU A O 1
ATOM 707 N N . ASP A 1 87 ? -11.895 2.235 15.863 1.00 97.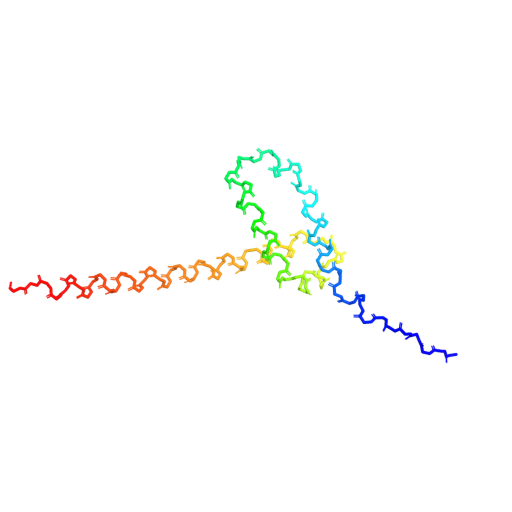00 87 ASP A N 1
ATOM 708 C CA . ASP A 1 87 ? -13.242 1.923 16.352 1.00 97.00 87 ASP A CA 1
ATOM 709 C C . ASP A 1 87 ? -13.194 1.238 17.728 1.00 97.00 87 ASP A C 1
ATOM 711 O O . ASP A 1 87 ? -13.871 1.648 18.668 1.00 97.00 87 ASP A O 1
ATOM 715 N N . ALA A 1 88 ? -12.319 0.238 17.894 1.00 96.19 88 ALA A N 1
ATOM 716 C CA . ALA A 1 88 ? -12.155 -0.452 19.173 1.00 96.19 88 ALA A CA 1
ATOM 717 C C . ALA A 1 88 ? -11.652 0.473 20.300 1.00 96.19 88 ALA A C 1
ATOM 719 O O . ALA A 1 88 ? -12.093 0.357 21.444 1.00 96.19 88 ALA A O 1
ATOM 720 N N . LEU A 1 89 ? -10.725 1.388 19.993 1.00 96.50 89 LEU A N 1
ATOM 721 C CA . LEU A 1 89 ? -10.223 2.362 20.965 1.00 96.50 89 LEU A CA 1
ATOM 722 C C . LEU A 1 89 ? -11.291 3.400 21.330 1.00 96.50 89 LEU A C 1
ATOM 724 O O . LEU A 1 89 ? -11.396 3.774 22.497 1.00 96.50 89 LEU A O 1
ATOM 728 N N . GLU A 1 90 ? -12.077 3.856 20.357 1.00 95.81 90 GLU A N 1
ATOM 729 C CA . GLU A 1 90 ? -13.193 4.779 20.571 1.00 95.81 90 GLU A CA 1
ATOM 730 C C . GLU A 1 90 ? -14.285 4.138 21.438 1.00 95.81 90 GLU A C 1
ATOM 732 O O . GLU A 1 90 ? -14.761 4.763 22.388 1.00 95.81 90 GLU A O 1
ATOM 737 N N . ASP A 1 91 ? -14.622 2.869 21.196 1.00 94.81 91 ASP A N 1
ATOM 738 C CA . ASP A 1 91 ? -15.558 2.097 22.019 1.00 94.81 91 ASP A CA 1
ATOM 739 C C . ASP A 1 91 ? -15.075 1.936 23.469 1.00 94.81 91 ASP A C 1
ATOM 741 O O . ASP A 1 91 ? -15.857 2.083 24.415 1.00 94.81 91 ASP A O 1
ATOM 745 N N . ASP A 1 92 ? -13.787 1.648 23.667 1.00 93.88 92 ASP A N 1
ATOM 746 C CA . ASP A 1 92 ? -13.193 1.503 24.998 1.00 93.88 92 ASP A CA 1
ATOM 747 C C . ASP A 1 92 ? -13.157 2.835 25.765 1.00 93.88 92 ASP A C 1
ATOM 749 O O . ASP A 1 92 ? -13.458 2.868 26.965 1.00 93.88 92 ASP A O 1
ATOM 753 N N . LEU A 1 93 ? -12.849 3.942 25.081 1.00 93.62 93 LEU A N 1
ATOM 754 C CA . LEU A 1 93 ? -12.903 5.292 25.650 1.00 93.62 93 LEU A CA 1
ATOM 755 C C . LEU A 1 93 ? -14.333 5.654 26.061 1.00 93.62 93 LEU A C 1
ATOM 757 O O . LEU A 1 93 ? -14.564 6.009 27.215 1.00 93.62 93 LEU A O 1
ATOM 761 N N . ASN A 1 94 ? -15.309 5.453 25.171 1.00 91.12 94 ASN A N 1
ATOM 762 C CA . ASN A 1 94 ? -16.721 5.715 25.455 1.00 91.12 94 ASN A CA 1
ATOM 763 C C . ASN A 1 94 ? -17.252 4.868 26.623 1.00 91.12 94 ASN A C 1
ATOM 765 O O . ASN A 1 94 ? -18.052 5.348 27.430 1.00 91.12 94 ASN A O 1
ATOM 769 N N . ARG A 1 95 ? -16.795 3.614 26.754 1.00 87.25 95 ARG A N 1
ATOM 770 C CA . ARG A 1 95 ? -17.143 2.750 27.893 1.00 87.25 95 ARG A CA 1
ATOM 771 C C . ARG A 1 95 ? -16.558 3.278 29.204 1.00 87.25 95 ARG A C 1
ATOM 773 O O . ARG A 1 95 ? -17.231 3.219 30.227 1.00 87.25 95 ARG A O 1
ATOM 780 N N . THR A 1 96 ? -15.334 3.799 29.169 1.00 81.75 96 THR A N 1
ATOM 781 C CA . THR A 1 96 ? -14.632 4.326 30.350 1.00 81.75 96 THR A CA 1
ATOM 782 C C . THR A 1 96 ? -15.198 5.682 30.790 1.00 81.75 96 THR A C 1
ATOM 784 O O . THR A 1 96 ? -15.362 5.919 31.986 1.00 81.75 96 THR A O 1
ATOM 787 N N . ASP A 1 97 ? -15.578 6.540 29.841 1.00 74.25 97 ASP A N 1
ATOM 788 C CA . ASP A 1 97 ? -16.211 7.838 30.108 1.00 74.25 97 ASP A CA 1
ATOM 789 C C . ASP A 1 97 ? -17.668 7.691 30.593 1.00 74.25 97 ASP A C 1
ATOM 791 O O . ASP A 1 97 ? -18.148 8.492 31.400 1.00 74.25 97 ASP A O 1
ATOM 795 N N . GLY A 1 98 ? -18.373 6.645 30.145 1.00 61.84 98 GLY A N 1
ATOM 796 C CA . GLY A 1 98 ? -19.741 6.323 30.565 1.00 61.84 98 GLY A CA 1
ATOM 797 C C . GLY A 1 98 ? -19.867 5.720 31.973 1.00 61.84 98 GLY A C 1
ATOM 798 O O . GLY A 1 98 ? -20.938 5.813 32.570 1.00 61.84 98 GLY A O 1
ATOM 799 N N . ASP A 1 99 ? -18.789 5.147 32.518 1.00 59.59 99 ASP A N 1
ATOM 800 C CA . ASP A 1 99 ? -18.740 4.509 33.850 1.00 59.59 99 ASP A CA 1
ATOM 801 C C . ASP A 1 99 ? -18.218 5.467 34.953 1.00 59.59 99 ASP A C 1
ATOM 803 O O . ASP A 1 99 ? -18.093 5.118 36.126 1.00 59.59 99 ASP A O 1
ATOM 807 N N . GLY A 1 100 ? -17.909 6.716 34.581 1.00 59.19 100 GLY A N 1
ATOM 808 C CA . GLY A 1 100 ? -17.187 7.691 35.402 1.00 59.19 100 GLY A CA 1
ATOM 809 C C . GLY A 1 100 ? -18.014 8.809 36.046 1.00 59.19 100 GLY A C 1
ATOM 810 O O . GLY A 1 100 ? -17.479 9.908 36.219 1.00 59.19 100 GLY A O 1
ATOM 811 N N . ARG A 1 101 ? -19.288 8.600 36.420 1.00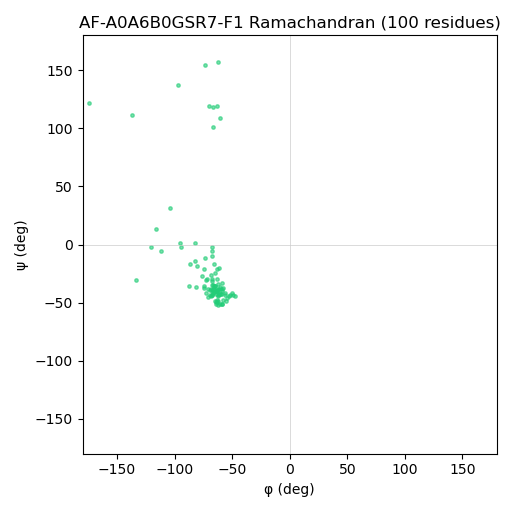 50.75 101 ARG A N 1
ATOM 812 C CA . ARG A 1 101 ? -20.041 9.621 37.182 1.00 50.75 101 ARG A CA 1
ATOM 813 C C . ARG A 1 101 ? -20.886 9.050 38.336 1.00 50.75 101 ARG A C 1
ATOM 815 O O . ARG A 1 101 ? -21.894 8.404 38.056 1.00 50.75 101 ARG A O 1
ATOM 822 N N . PRO A 1 102 ? -20.535 9.316 39.613 1.00 53.41 102 PRO A N 1
ATOM 823 C CA . PRO A 1 102 ? -21.510 9.335 40.704 1.00 53.41 102 PRO A CA 1
ATOM 824 C C . PRO A 1 102 ? -22.437 10.560 40.623 1.00 53.41 102 PRO A C 1
ATOM 826 O O . PRO A 1 102 ? -21.994 11.627 40.131 1.00 53.41 102 PRO A O 1
#

Radius of gyration: 21.68 Å; Cα contacts (8 Å, |Δi|>4): 49; chains: 1; bounding box: 39×52×68 Å

InterPro domains:
  IPR058469 Domain of unknown function DUF8156 [PF26485] (16-97)